Protein AF-A0A2T1G468-F1 (afdb_monomer)

Secondary structure (DSSP, 8-state):
-------HHHHHHHHHHHTT--HHHHHHHT--SS----HHHHHHHHTT-S-TTSGGGHHHHHHHHHHTT--HHHHHHHHHHPPPPP---TT--------

Mean predicted aligned error: 6.16 Å

Radius of gyration: 15.4 Å; Cα contacts (8 Å, |Δi|>4): 84; chains: 1; bounding box: 51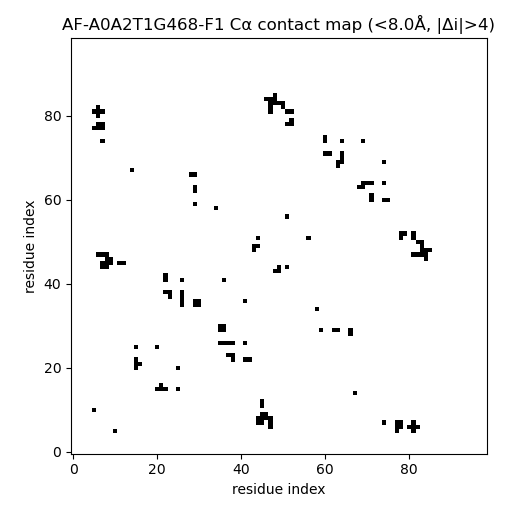×30×32 Å

Sequence (99 aa):
MYECKITLGKTITNARQQYGFSQRELCQLLVTSDNSINHHQLAKIENNRVDVRSDSYDWLISKLAEVFSCDVVWLEQIRQQTEIEHLDSSKTIFPIYFN

pLDDT: mean 89.3, std 12.53, range [37.47, 97.38]

Solvent-accessible surface area (backbone atoms only — not comparable to full-atom values): 6051 Å² total; per-residue (Å²): 131,86,76,86,76,77,30,45,17,53,52,51,50,52,52,35,56,74,73,68,48,51,63,62,57,49,28,62,72,57,49,53,99,88,49,74,56,52,49,70,59,49,50,33,41,42,60,23,59,48,78,64,69,46,74,93,37,53,69,54,51,55,44,50,19,60,77,67,72,46,63,50,70,61,52,48,55,31,32,70,68,40,66,67,49,76,87,78,63,92,80,65,81,76,86,79,81,82,130

Structure (mmCIF, N/CA/C/O backbone):
data_AF-A0A2T1G468-F1
#
_entry.id   AF-A0A2T1G468-F1
#
loop_
_atom_site.group_PDB
_atom_site.id
_atom_site.type_symbol
_atom_site.label_atom_id
_atom_site.label_alt_id
_atom_site.label_comp_id
_atom_site.label_asym_id
_atom_site.label_entity_id
_atom_site.label_seq_id
_atom_site.pdbx_PDB_ins_code
_atom_site.Cartn_x
_atom_site.Cartn_y
_atom_site.Cartn_z
_atom_site.occupancy
_atom_site.B_iso_or_equiv
_atom_site.auth_seq_id
_atom_site.auth_comp_id
_atom_site.auth_asym_id
_atom_site.auth_atom_id
_atom_site.pdbx_PDB_model_num
ATOM 1 N N . MET A 1 1 ? 9.662 16.699 -18.977 1.00 37.47 1 MET A N 1
ATOM 2 C CA . MET A 1 1 ? 8.382 16.884 -18.264 1.00 37.47 1 MET A CA 1
ATOM 3 C C . MET A 1 1 ? 8.197 15.630 -17.425 1.00 37.47 1 MET A C 1
ATOM 5 O O . MET A 1 1 ? 8.145 14.563 -18.016 1.00 37.47 1 MET A O 1
ATOM 9 N N . TYR A 1 2 ? 8.269 15.703 -16.094 1.00 46.72 2 TYR A N 1
ATOM 10 C CA . TYR A 1 2 ? 8.021 14.517 -15.265 1.00 46.72 2 TYR A CA 1
ATOM 11 C C . TYR A 1 2 ? 6.515 14.254 -15.297 1.00 46.72 2 TYR A C 1
ATOM 13 O O . TYR A 1 2 ? 5.748 15.056 -14.769 1.00 46.72 2 TYR A O 1
ATOM 21 N N . GLU A 1 3 ? 6.081 13.187 -15.965 1.00 52.38 3 GLU A N 1
ATOM 22 C CA . GLU A 1 3 ? 4.702 12.723 -15.839 1.00 52.38 3 GLU A CA 1
ATOM 23 C C . GLU A 1 3 ? 4.443 12.368 -14.375 1.00 52.38 3 GLU A C 1
ATOM 25 O O . GLU A 1 3 ? 5.188 11.602 -13.754 1.00 52.38 3 GLU A O 1
ATOM 30 N N . CYS A 1 4 ? 3.396 12.949 -13.794 1.00 58.34 4 CYS A N 1
ATOM 31 C CA . CYS A 1 4 ? 2.958 12.579 -12.459 1.00 58.34 4 CYS A CA 1
ATOM 32 C C . CYS A 1 4 ? 2.287 11.199 -12.542 1.00 58.34 4 CYS A C 1
ATOM 34 O O . CYS A 1 4 ? 1.074 11.097 -12.702 1.00 58.34 4 CYS A O 1
ATOM 36 N N . LYS A 1 5 ? 3.086 10.125 -12.494 1.00 77.50 5 LYS A N 1
ATOM 37 C CA . LYS A 1 5 ? 2.567 8.753 -12.462 1.00 77.50 5 LYS A CA 1
ATOM 38 C C . LYS A 1 5 ? 1.890 8.521 -11.109 1.00 77.50 5 LYS A C 1
ATOM 40 O O . LYS A 1 5 ? 2.561 8.535 -10.069 1.00 77.50 5 LYS A O 1
ATOM 45 N N . ILE A 1 6 ? 0.568 8.353 -11.133 1.00 89.75 6 ILE A N 1
ATOM 46 C CA . ILE A 1 6 ? -0.235 7.970 -9.967 1.00 89.75 6 ILE A CA 1
ATOM 47 C C . ILE A 1 6 ? 0.059 6.496 -9.678 1.00 89.75 6 ILE A C 1
ATOM 49 O O . ILE A 1 6 ? -0.262 5.624 -10.483 1.00 89.75 6 ILE A O 1
ATOM 53 N N . THR A 1 7 ? 0.690 6.226 -8.539 1.00 94.62 7 THR A N 1
ATOM 54 C CA . THR A 1 7 ? 1.018 4.874 -8.073 1.00 94.62 7 THR A CA 1
ATOM 55 C C . THR A 1 7 ? 0.337 4.600 -6.745 1.00 94.62 7 THR A C 1
ATOM 57 O O . THR A 1 7 ? 0.080 5.528 -5.974 1.00 94.62 7 THR A O 1
ATOM 60 N N . LEU A 1 8 ? 0.083 3.324 -6.453 1.00 95.19 8 LEU A N 1
ATOM 61 C CA . LEU A 1 8 ? -0.568 2.905 -5.216 1.00 95.19 8 LEU A CA 1
ATOM 62 C C . LEU A 1 8 ? 0.202 3.411 -3.993 1.00 95.19 8 LEU A C 1
ATOM 64 O O . LEU A 1 8 ? -0.402 3.962 -3.075 1.00 95.19 8 LEU A O 1
ATOM 68 N N . GLY A 1 9 ? 1.535 3.312 -4.011 1.00 95.44 9 GLY A N 1
ATOM 69 C CA . GLY A 1 9 ? 2.369 3.780 -2.910 1.00 95.44 9 GLY A CA 1
ATOM 70 C C . GLY A 1 9 ? 2.231 5.281 -2.630 1.00 95.44 9 GLY A C 1
ATOM 71 O O . GLY A 1 9 ? 2.087 5.687 -1.472 1.00 95.44 9 GLY A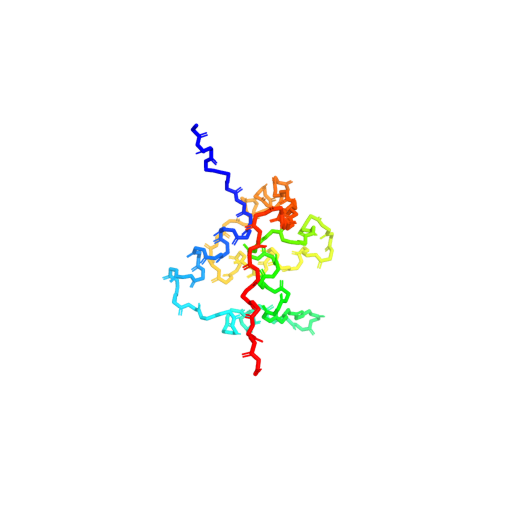 O 1
ATOM 72 N N . LYS A 1 10 ? 2.178 6.112 -3.682 1.00 94.50 10 LYS A N 1
ATOM 73 C CA . LYS A 1 10 ? 1.939 7.561 -3.551 1.00 94.50 10 LYS A CA 1
ATOM 74 C C . LYS A 1 10 ? 0.524 7.862 -3.071 1.00 94.50 10 LYS A C 1
ATOM 76 O O . LYS A 1 10 ? 0.359 8.715 -2.204 1.00 94.50 10 LYS A O 1
ATOM 81 N N . THR A 1 11 ? -0.478 7.154 -3.590 1.00 95.69 11 THR A N 1
ATOM 82 C CA . THR A 1 11 ? -1.875 7.296 -3.157 1.00 95.69 11 THR A CA 1
ATOM 83 C C . THR A 1 11 ? -2.017 7.015 -1.662 1.00 95.69 11 THR A C 1
ATOM 85 O O . THR A 1 11 ? -2.578 7.839 -0.942 1.00 95.69 11 THR A O 1
ATOM 88 N N . ILE A 1 12 ? -1.435 5.913 -1.174 1.00 96.56 12 ILE A N 1
ATOM 89 C CA . ILE A 1 12 ? -1.434 5.559 0.253 1.00 96.56 12 ILE A CA 1
ATOM 90 C C . ILE A 1 12 ? -0.698 6.619 1.071 1.00 96.56 12 ILE A C 1
ATOM 92 O O . ILE A 1 12 ? -1.225 7.082 2.077 1.00 96.56 12 ILE A O 1
ATOM 96 N N . THR A 1 13 ? 0.492 7.039 0.631 1.00 96.38 13 THR A N 1
ATOM 97 C CA . THR A 1 13 ? 1.291 8.049 1.343 1.00 96.38 13 THR A CA 1
ATOM 98 C C . THR A 1 13 ? 0.524 9.362 1.497 1.00 96.38 13 THR A C 1
ATOM 100 O O . THR A 1 13 ? 0.468 9.917 2.595 1.00 96.38 13 THR A O 1
ATOM 103 N N . ASN A 1 14 ? -0.103 9.834 0.418 1.00 95.31 14 ASN A N 1
ATOM 104 C CA . ASN A 1 14 ? -0.871 11.075 0.414 1.00 95.31 14 ASN A CA 1
ATOM 105 C C . ASN A 1 14 ? -2.111 10.968 1.308 1.00 95.31 14 ASN A C 1
ATOM 107 O O . ASN A 1 14 ? -2.335 11.847 2.137 1.00 95.31 14 ASN A O 1
ATOM 11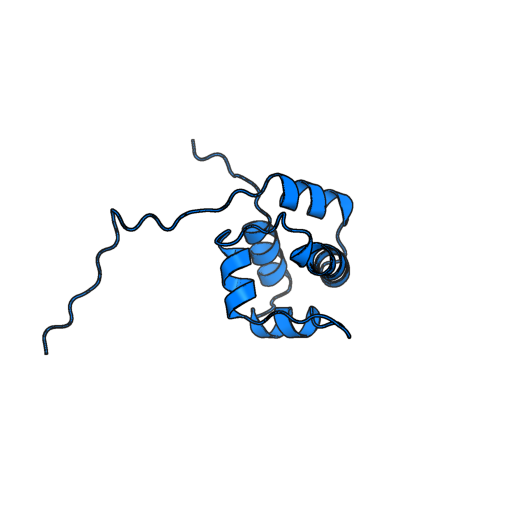1 N N . ALA A 1 15 ? -2.879 9.878 1.194 1.00 96.00 15 ALA A N 1
ATOM 112 C CA . ALA A 1 15 ? -4.043 9.644 2.046 1.00 96.00 15 ALA A CA 1
ATOM 113 C C . ALA A 1 15 ? -3.630 9.575 3.523 1.00 96.00 15 ALA A C 1
ATOM 115 O O . ALA A 1 15 ? -4.178 10.276 4.369 1.00 96.00 15 ALA A O 1
ATOM 116 N N . ARG A 1 16 ? -2.579 8.817 3.838 1.00 96.50 16 ARG A N 1
ATOM 117 C CA . ARG A 1 16 ? -2.048 8.708 5.196 1.00 96.50 16 ARG A CA 1
ATOM 118 C C . ARG A 1 16 ? -1.681 10.079 5.779 1.00 96.50 16 ARG A C 1
ATOM 120 O O . ARG A 1 16 ? -2.036 10.366 6.919 1.00 96.50 16 ARG A O 1
ATOM 127 N N . GLN A 1 17 ? -0.996 10.923 5.007 1.00 96.12 17 GLN A N 1
ATOM 128 C CA . GLN A 1 17 ? -0.629 12.280 5.427 1.00 96.12 17 GLN A CA 1
ATOM 129 C C . GLN A 1 17 ? -1.849 13.193 5.594 1.00 96.12 17 GLN A C 1
ATOM 131 O O . GLN A 1 17 ? -1.912 13.935 6.570 1.00 96.12 17 GLN A O 1
ATOM 136 N N . GLN A 1 18 ? -2.828 13.112 4.690 1.00 96.38 18 GLN A N 1
ATOM 137 C CA . GLN A 1 18 ? -4.059 13.904 4.756 1.00 96.38 18 GLN A CA 1
ATOM 138 C C . GLN A 1 18 ? -4.880 13.599 6.016 1.00 96.38 18 GLN A C 1
ATOM 140 O O . GLN A 1 18 ? -5.434 14.512 6.621 1.00 96.38 18 GLN A O 1
ATOM 145 N N . TYR A 1 19 ? -4.931 12.332 6.425 1.00 95.38 19 TYR A N 1
ATOM 146 C CA . TYR A 1 19 ? -5.621 11.902 7.644 1.00 95.38 19 TYR A CA 1
ATOM 147 C C . TYR A 1 19 ? -4.754 12.033 8.910 1.00 95.38 19 TYR A C 1
ATOM 149 O O . TYR A 1 19 ? -5.236 11.786 10.012 1.00 95.38 19 TYR A O 1
ATOM 157 N N . GLY A 1 20 ? -3.485 12.435 8.776 1.00 96.38 20 GLY A N 1
ATOM 158 C CA . GLY A 1 20 ? -2.579 12.648 9.905 1.00 96.38 20 GLY A CA 1
ATOM 159 C C . GLY A 1 20 ? -2.049 11.367 10.555 1.00 96.38 20 GLY A C 1
ATOM 160 O O . GLY A 1 20 ? -1.569 11.419 11.682 1.00 96.38 20 GLY A O 1
ATOM 161 N N . PHE A 1 2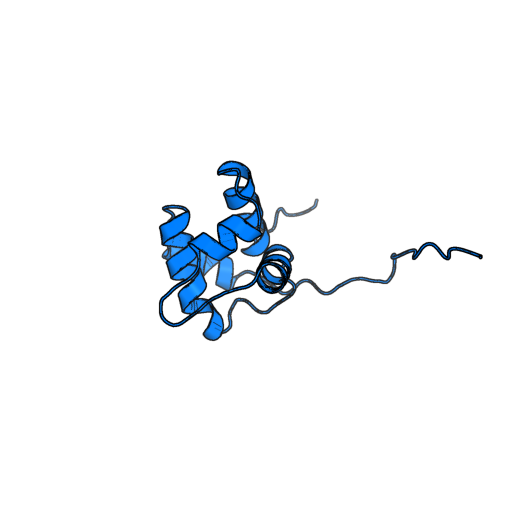1 ? -2.107 10.224 9.868 1.00 96.56 21 PHE A N 1
ATOM 162 C CA . PHE A 1 21 ? -1.642 8.951 10.416 1.00 96.56 21 PHE A CA 1
ATOM 163 C C . PHE A 1 21 ? -0.119 8.778 10.272 1.00 96.56 21 PHE A C 1
ATOM 165 O O . PHE A 1 21 ? 0.494 9.007 9.219 1.00 96.56 21 PHE A O 1
ATOM 172 N N . SER A 1 22 ? 0.518 8.255 11.313 1.00 96.44 22 SER A N 1
ATOM 173 C CA . SER A 1 22 ? 1.827 7.615 11.200 1.00 96.44 22 SER A CA 1
ATOM 174 C C . SER A 1 22 ? 1.708 6.270 10.471 1.00 96.44 22 SER A C 1
ATOM 176 O O . SER A 1 22 ? 0.640 5.662 10.393 1.00 96.44 22 SER A O 1
ATOM 178 N N . GLN A 1 23 ? 2.823 5.749 9.944 1.00 95.38 23 GLN A N 1
ATOM 179 C CA . GLN A 1 23 ? 2.829 4.412 9.330 1.00 95.38 23 GLN A CA 1
ATOM 180 C C . GLN A 1 23 ? 2.404 3.319 10.321 1.00 95.38 23 GLN A C 1
ATOM 182 O O . GLN A 1 23 ? 1.770 2.346 9.923 1.00 95.38 23 GLN A O 1
ATOM 187 N N . ARG A 1 24 ? 2.745 3.467 11.608 1.00 96.06 24 ARG A N 1
ATOM 188 C CA . ARG A 1 24 ? 2.377 2.496 12.647 1.00 96.06 24 ARG A CA 1
ATOM 189 C C . ARG A 1 24 ? 0.879 2.505 12.922 1.00 96.06 24 ARG A C 1
ATOM 191 O O . ARG A 1 24 ? 0.293 1.431 12.988 1.00 96.06 24 ARG A O 1
ATOM 198 N N . GLU A 1 25 ? 0.280 3.686 13.035 1.00 97.25 25 GLU A N 1
ATOM 199 C CA . GLU A 1 25 ? -1.171 3.826 13.209 1.00 97.25 25 GLU A CA 1
ATOM 200 C C . GLU A 1 25 ? -1.919 3.263 12.002 1.00 97.25 25 GLU A C 1
ATOM 202 O O . GLU A 1 25 ? -2.837 2.468 12.174 1.00 97.25 25 GLU A O 1
ATOM 207 N N . LEU A 1 26 ? -1.466 3.566 10.778 1.00 97.38 26 LEU A N 1
ATOM 208 C CA . LEU A 1 26 ? -2.073 2.977 9.586 1.00 97.38 26 LEU A CA 1
ATOM 209 C C . LEU A 1 26 ? -1.977 1.444 9.604 1.00 97.38 26 LEU A C 1
ATOM 211 O O . LEU A 1 26 ? -2.965 0.772 9.338 1.00 97.38 26 LEU A O 1
ATOM 215 N N . CYS A 1 27 ? -0.830 0.869 9.979 1.00 96.94 27 CYS A N 1
ATOM 216 C CA . CYS A 1 27 ? -0.708 -0.587 10.102 1.00 96.94 27 CYS A CA 1
ATOM 217 C C . CYS A 1 27 ? -1.710 -1.179 11.103 1.00 96.94 27 CYS A C 1
ATOM 219 O O . CYS A 1 27 ? -2.257 -2.240 10.829 1.00 96.94 27 CYS A O 1
ATOM 221 N N . GLN A 1 28 ? -1.972 -0.503 12.229 1.00 96.50 28 GLN A N 1
ATOM 222 C CA . GLN A 1 28 ? -2.958 -0.949 13.221 1.00 96.50 28 GLN A CA 1
ATOM 223 C C . GLN A 1 28 ? -4.386 -0.929 12.662 1.00 96.50 28 GLN A C 1
ATOM 225 O O . GLN A 1 28 ? -5.140 -1.868 12.899 1.00 96.50 28 GLN A O 1
ATOM 230 N N . LEU A 1 29 ? -4.737 0.097 11.881 1.00 96.75 29 LEU A N 1
ATOM 231 C CA . LEU A 1 29 ? -6.044 0.200 11.217 1.00 96.75 29 LEU A CA 1
ATOM 232 C C . LEU A 1 29 ? -6.243 -0.860 10.122 1.00 96.75 29 LEU A C 1
ATOM 234 O O . LEU A 1 29 ? -7.373 -1.246 9.826 1.00 96.75 29 LEU A O 1
ATOM 238 N N . LEU A 1 30 ? -5.149 -1.333 9.524 1.00 96.06 30 LEU A N 1
ATOM 239 C CA . LEU A 1 30 ? -5.163 -2.333 8.458 1.00 96.06 30 LEU A CA 1
ATOM 240 C C . LEU A 1 30 ? -5.186 -3.783 8.970 1.00 96.06 30 LEU A C 1
ATOM 242 O O . LEU A 1 30 ? -5.290 -4.698 8.157 1.00 96.06 30 LEU A O 1
ATOM 246 N N . VAL A 1 31 ? -5.081 -4.025 10.281 1.00 94.81 31 VAL A N 1
ATOM 247 C CA . VAL A 1 31 ? -5.133 -5.390 10.829 1.00 94.81 31 VAL A CA 1
ATOM 248 C C . VAL A 1 31 ? -6.518 -6.005 10.605 1.00 94.81 31 VAL A C 1
ATOM 250 O O . VAL A 1 31 ? -7.549 -5.368 10.816 1.00 94.81 31 VAL A O 1
ATOM 253 N N . THR A 1 32 ? -6.531 -7.272 10.199 1.00 92.38 32 THR A N 1
ATOM 254 C CA . THR A 1 32 ? -7.730 -8.112 10.068 1.00 92.38 32 THR A CA 1
ATOM 255 C C . THR A 1 32 ? -7.572 -9.379 10.915 1.00 92.38 32 THR A C 1
ATOM 257 O O . THR A 1 32 ? -6.516 -9.594 11.510 1.00 92.38 32 THR A O 1
ATOM 260 N N . SER A 1 33 ? -8.605 -10.226 10.983 1.00 91.31 33 SER A N 1
ATOM 261 C CA . SER A 1 33 ? -8.540 -11.529 11.668 1.00 91.31 33 SER A CA 1
ATOM 262 C C . SER A 1 33 ? -7.431 -12.429 11.125 1.00 91.31 33 SER A C 1
ATOM 264 O O . SER A 1 33 ? -6.774 -13.123 11.897 1.00 91.31 33 SER A O 1
ATOM 266 N N . ASP A 1 34 ? -7.222 -12.390 9.810 1.00 92.12 34 ASP A N 1
ATOM 267 C CA . ASP A 1 34 ? -6.397 -13.367 9.095 1.00 92.12 34 ASP A CA 1
ATOM 268 C C . ASP A 1 34 ? -5.091 -12.769 8.559 1.00 92.12 34 ASP A C 1
ATOM 270 O O . ASP A 1 34 ? -4.133 -13.494 8.302 1.00 92.12 34 ASP A O 1
ATOM 274 N N . ASN A 1 35 ? -5.026 -11.442 8.407 1.00 93.50 35 ASN A N 1
ATOM 275 C CA . ASN A 1 35 ? -3.892 -10.746 7.806 1.00 93.50 35 ASN A CA 1
ATOM 276 C C . ASN A 1 35 ? -3.461 -9.523 8.616 1.00 93.50 35 ASN A C 1
ATOM 278 O O . ASN A 1 35 ? -4.276 -8.774 9.160 1.00 93.50 35 ASN A O 1
ATOM 282 N N . SER A 1 36 ? -2.152 -9.281 8.621 1.00 94.00 36 SER A N 1
ATOM 283 C CA . SER A 1 36 ? -1.549 -8.068 9.164 1.00 94.00 36 SER A CA 1
ATOM 284 C C . SER A 1 36 ? -0.384 -7.618 8.288 1.00 94.00 36 SER A C 1
ATOM 286 O O . SER A 1 36 ? 0.240 -8.418 7.588 1.00 94.00 36 SER A O 1
ATOM 288 N N . ILE A 1 37 ? -0.086 -6.323 8.340 1.00 94.62 37 ILE A N 1
ATOM 289 C CA . ILE A 1 37 ? 1.071 -5.728 7.680 1.00 94.62 37 ILE A CA 1
ATOM 290 C C . ILE A 1 37 ? 1.856 -4.906 8.695 1.00 94.62 37 ILE A C 1
ATOM 292 O O . ILE A 1 37 ? 1.282 -4.172 9.498 1.00 94.62 37 ILE A O 1
ATOM 296 N N . ASN A 1 38 ? 3.180 -5.036 8.682 1.00 94.94 38 ASN A N 1
ATOM 297 C CA . ASN A 1 38 ? 4.036 -4.212 9.527 1.00 94.94 38 ASN A CA 1
ATOM 298 C C . ASN A 1 38 ? 4.510 -2.947 8.794 1.00 94.94 38 ASN A C 1
ATOM 300 O O . ASN A 1 38 ? 4.503 -2.858 7.566 1.00 94.94 38 ASN A O 1
ATOM 304 N N . HIS A 1 39 ? 4.992 -1.973 9.564 1.00 92.81 39 HIS A N 1
ATOM 305 C CA . HIS A 1 39 ? 5.420 -0.678 9.033 1.00 92.81 39 HIS A CA 1
ATOM 306 C C . HIS A 1 39 ? 6.572 -0.764 8.015 1.00 92.81 39 HIS A C 1
ATOM 308 O O . HIS A 1 39 ? 6.647 0.076 7.124 1.00 92.81 39 HIS A O 1
ATOM 314 N N . HIS A 1 40 ? 7.437 -1.783 8.076 1.00 94.44 40 HIS A N 1
ATOM 315 C CA . HIS A 1 40 ? 8.483 -1.983 7.065 1.00 94.44 40 HIS A CA 1
ATOM 316 C C . HIS A 1 40 ? 7.910 -2.467 5.729 1.00 94.44 40 HIS A C 1
ATOM 318 O O . HIS A 1 40 ? 8.354 -2.028 4.669 1.00 94.44 40 HIS A O 1
ATOM 324 N N . GLN A 1 41 ? 6.933 -3.372 5.767 1.00 94.81 41 GLN A N 1
ATOM 325 C CA . GLN A 1 41 ? 6.222 -3.828 4.574 1.00 94.81 41 GLN A CA 1
ATOM 326 C C . GLN A 1 41 ? 5.399 -2.690 3.970 1.00 94.81 41 GLN A C 1
ATOM 328 O O . GLN A 1 41 ? 5.490 -2.456 2.767 1.00 94.81 41 GLN A O 1
ATOM 333 N N . LEU A 1 42 ? 4.680 -1.933 4.803 1.00 96.62 42 LEU A N 1
ATOM 334 C CA . LEU A 1 42 ? 3.945 -0.753 4.358 1.00 96.62 42 LEU A CA 1
ATOM 335 C C . LEU A 1 42 ? 4.883 0.278 3.716 1.00 96.62 42 LEU A C 1
ATOM 337 O O . LEU A 1 42 ? 4.591 0.766 2.631 1.00 96.62 42 LEU A O 1
ATOM 341 N N . ALA A 1 43 ? 6.049 0.546 4.313 1.00 95.31 43 ALA A N 1
ATOM 342 C CA . ALA A 1 43 ? 7.043 1.443 3.726 1.00 95.31 43 ALA A CA 1
ATOM 343 C C . ALA A 1 43 ? 7.521 0.965 2.345 1.00 95.31 43 ALA A C 1
ATOM 345 O O . ALA A 1 43 ? 7.694 1.778 1.438 1.00 95.31 43 ALA A O 1
ATOM 346 N N . LYS A 1 44 ? 7.710 -0.346 2.147 1.00 95.00 44 LYS A N 1
ATOM 347 C CA . LYS A 1 44 ? 8.049 -0.895 0.825 1.00 95.00 44 LYS A CA 1
ATOM 348 C C . LYS A 1 44 ? 6.936 -0.652 -0.193 1.00 95.00 44 LYS A C 1
ATOM 350 O O . LYS A 1 44 ? 7.249 -0.290 -1.322 1.00 9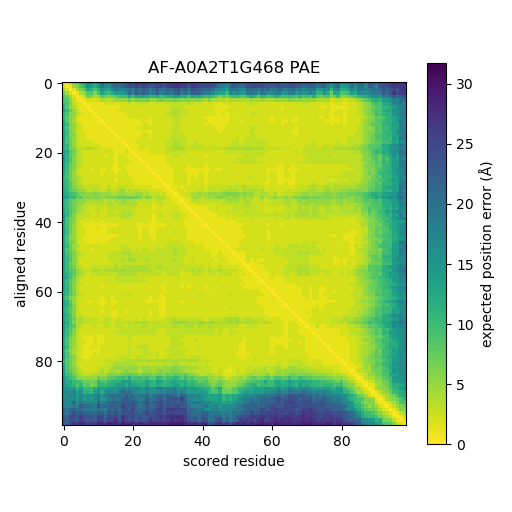5.00 44 LYS A O 1
ATOM 355 N N . ILE A 1 45 ? 5.673 -0.811 0.201 1.00 95.62 45 ILE A N 1
ATOM 356 C CA . ILE A 1 45 ? 4.510 -0.535 -0.655 1.00 95.62 45 ILE A CA 1
ATOM 357 C C . ILE A 1 45 ? 4.431 0.955 -1.001 1.00 95.62 45 ILE A C 1
ATOM 359 O O . ILE A 1 45 ? 4.335 1.299 -2.174 1.00 95.62 45 ILE A O 1
ATOM 363 N N . GLU A 1 46 ? 4.553 1.840 -0.006 1.00 95.31 46 GLU A N 1
ATOM 364 C CA . GLU A 1 46 ? 4.542 3.300 -0.194 1.00 95.31 46 GLU A CA 1
ATOM 365 C C . GLU A 1 46 ? 5.618 3.779 -1.182 1.00 95.31 46 GLU A C 1
ATOM 367 O O . GLU A 1 46 ? 5.410 4.743 -1.914 1.00 95.31 46 GLU A O 1
ATOM 372 N N . ASN A 1 47 ? 6.746 3.068 -1.246 1.00 93.38 47 ASN A N 1
ATOM 373 C CA . ASN A 1 47 ? 7.867 3.357 -2.141 1.00 93.38 47 ASN A CA 1
ATOM 374 C C . ASN A 1 47 ? 7.883 2.485 -3.413 1.00 93.38 47 ASN A C 1
ATOM 376 O O . ASN A 1 47 ? 8.922 2.397 -4.066 1.00 93.38 47 ASN A O 1
ATOM 380 N N . ASN A 1 48 ? 6.784 1.793 -3.736 1.00 93.94 48 ASN A N 1
ATOM 381 C CA . ASN A 1 48 ? 6.655 0.910 -4.904 1.00 93.94 48 ASN A CA 1
ATOM 382 C C . ASN A 1 48 ? 7.790 -0.135 -5.017 1.00 93.94 48 ASN A C 1
ATOM 384 O O . ASN A 1 48 ? 8.215 -0.492 -6.108 1.00 93.94 48 ASN A O 1
ATOM 388 N N . ARG A 1 49 ? 8.323 -0.630 -3.891 1.00 93.06 49 ARG A N 1
ATOM 389 C CA . ARG A 1 49 ? 9.460 -1.576 -3.844 1.00 93.06 49 ARG A CA 1
ATOM 390 C C . ARG A 1 49 ? 9.050 -3.048 -3.904 1.00 93.06 49 ARG A C 1
ATOM 392 O O . ARG A 1 49 ? 9.910 -3.920 -3.802 1.00 93.06 49 ARG A O 1
ATOM 399 N N . VAL A 1 50 ? 7.756 -3.333 -3.986 1.00 93.94 50 VAL A N 1
ATOM 400 C CA . VAL A 1 50 ? 7.188 -4.687 -4.006 1.00 93.94 50 VAL A CA 1
ATOM 401 C C . VAL A 1 50 ? 6.100 -4.774 -5.064 1.00 93.94 50 VAL A C 1
ATOM 403 O O . VAL A 1 50 ? 5.445 -3.771 -5.351 1.00 93.94 50 VAL A O 1
ATOM 406 N N . ASP A 1 51 ? 5.904 -5.968 -5.627 1.00 94.19 51 ASP A N 1
ATOM 407 C CA . ASP A 1 51 ? 4.822 -6.199 -6.580 1.00 94.19 51 ASP A CA 1
ATOM 408 C C . ASP A 1 51 ? 3.480 -6.281 -5.855 1.00 94.19 51 ASP A C 1
ATOM 410 O O . ASP A 1 51 ? 3.084 -7.327 -5.339 1.00 94.19 51 ASP A O 1
ATOM 414 N N . VAL A 1 52 ? 2.778 -5.155 -5.813 1.00 93.06 52 VAL A N 1
ATOM 415 C CA . VAL A 1 52 ? 1.461 -5.073 -5.184 1.00 93.06 52 VAL A CA 1
ATOM 416 C C . VAL A 1 52 ? 0.373 -5.760 -6.000 1.00 93.06 52 VAL A C 1
ATOM 418 O O . VAL A 1 52 ? -0.706 -5.952 -5.463 1.00 93.06 52 VAL A O 1
ATOM 421 N N . ARG A 1 53 ? 0.617 -6.164 -7.256 1.00 94.94 53 ARG A N 1
ATOM 422 C CA . ARG A 1 53 ? -0.388 -6.832 -8.109 1.00 94.94 53 ARG A CA 1
ATOM 423 C C . ARG A 1 53 ? -0.629 -8.285 -7.713 1.00 94.94 53 ARG A C 1
ATOM 425 O O . ARG A 1 53 ? -1.673 -8.820 -8.042 1.00 94.94 53 ARG A O 1
ATOM 432 N N . SER A 1 54 ? 0.292 -8.892 -6.965 1.00 93.56 54 SER A N 1
ATOM 433 C CA . SER A 1 54 ? 0.133 -10.242 -6.414 1.00 93.56 54 SER A CA 1
ATOM 434 C C . SER A 1 54 ? -1.144 -10.372 -5.580 1.00 93.56 54 SER A C 1
ATOM 436 O O . SER A 1 54 ? -1.384 -9.530 -4.713 1.00 93.56 54 SER A O 1
ATOM 438 N N . ASP A 1 55 ? -1.901 -11.454 -5.779 1.00 92.88 55 ASP A N 1
ATOM 439 C CA . ASP A 1 55 ? -3.149 -11.789 -5.066 1.00 92.88 55 ASP A CA 1
ATOM 440 C C . ASP A 1 55 ? -2.988 -11.775 -3.534 1.00 92.88 55 ASP A C 1
ATOM 442 O O . ASP A 1 55 ? -3.922 -11.507 -2.779 1.00 92.88 55 ASP A O 1
ATOM 446 N N . SER A 1 56 ? -1.756 -11.961 -3.044 1.00 91.62 56 SER A N 1
ATOM 447 C CA . SER A 1 56 ? -1.400 -11.810 -1.626 1.00 91.62 56 SER A CA 1
ATOM 448 C C . SER A 1 56 ? -1.744 -10.437 -1.025 1.00 91.62 56 SER A C 1
ATOM 450 O O . SER A 1 56 ? -1.694 -10.283 0.196 1.00 91.62 56 SER A O 1
ATOM 452 N N . TYR A 1 57 ? -2.038 -9.435 -1.859 1.00 93.38 57 TYR A N 1
ATOM 453 C CA . TYR A 1 57 ? -2.408 -8.077 -1.460 1.00 93.38 57 TYR A CA 1
ATOM 454 C C . TYR A 1 57 ? -3.887 -7.729 -1.707 1.00 93.38 57 TYR A C 1
ATOM 456 O O . TYR A 1 57 ? -4.281 -6.601 -1.416 1.00 93.38 57 TYR A O 1
ATOM 464 N N . ASP A 1 58 ? -4.731 -8.661 -2.162 1.00 94.44 58 ASP A N 1
ATOM 465 C CA . ASP A 1 58 ? -6.162 -8.395 -2.414 1.00 94.44 58 ASP A CA 1
ATOM 466 C C . ASP A 1 58 ? -6.894 -7.892 -1.163 1.00 94.44 58 ASP A C 1
ATOM 468 O O . ASP A 1 58 ? -7.665 -6.924 -1.197 1.00 94.44 58 ASP A O 1
ATOM 472 N N . TRP A 1 59 ? -6.590 -8.515 -0.021 1.00 95.44 59 TRP A N 1
ATOM 473 C CA . TRP A 1 59 ? -7.134 -8.120 1.277 1.00 95.44 59 TRP A CA 1
ATOM 474 C C . TRP A 1 59 ? -6.760 -6.674 1.632 1.00 95.44 59 TRP A C 1
ATOM 476 O O . TRP A 1 59 ? -7.560 -5.948 2.224 1.00 95.44 59 TRP A O 1
ATOM 486 N N . LEU A 1 60 ? -5.554 -6.242 1.250 1.00 95.81 60 LEU A N 1
ATOM 487 C CA . LEU A 1 60 ? -5.025 -4.927 1.583 1.00 95.81 60 LEU A CA 1
ATOM 488 C C . LEU A 1 60 ? -5.765 -3.835 0.811 1.00 95.81 60 LEU A C 1
ATOM 490 O O . LEU A 1 60 ? -6.080 -2.803 1.396 1.00 95.81 60 LEU A O 1
ATOM 494 N N . ILE A 1 61 ? -6.088 -4.060 -0.466 1.00 95.94 61 ILE A N 1
ATOM 495 C CA . ILE A 1 61 ? -6.859 -3.103 -1.276 1.00 95.94 61 ILE A CA 1
ATOM 496 C C . ILE A 1 61 ? -8.249 -2.894 -0.695 1.00 95.94 61 ILE A C 1
ATOM 498 O O . ILE A 1 61 ? -8.662 -1.755 -0.480 1.00 95.94 61 ILE A O 1
ATOM 502 N N . SER A 1 62 ? -8.928 -3.989 -0.356 1.00 94.62 62 SER A N 1
ATOM 503 C CA . SER A 1 62 ? -10.246 -3.929 0.277 1.00 94.62 62 SER A CA 1
ATOM 504 C C . SER A 1 62 ? -10.195 -3.150 1.595 1.00 94.62 62 SER A C 1
ATOM 506 O O . SER A 1 62 ? -11.031 -2.281 1.844 1.00 94.62 62 SER A O 1
ATOM 508 N N . LYS A 1 63 ? -9.168 -3.399 2.420 1.00 96.69 63 LYS A N 1
ATOM 509 C CA . LYS A 1 63 ? -9.027 -2.730 3.717 1.00 96.69 63 LYS A CA 1
ATOM 510 C C . LYS A 1 63 ? -8.636 -1.256 3.595 1.00 96.69 63 LYS A C 1
ATOM 512 O O . LYS A 1 63 ? -9.133 -0.430 4.354 1.00 96.69 63 LYS A O 1
ATOM 517 N N . LEU A 1 64 ? -7.783 -0.902 2.636 1.00 96.88 64 LEU A N 1
ATOM 518 C CA . LEU A 1 64 ? -7.434 0.492 2.344 1.00 96.88 64 LEU A CA 1
ATOM 519 C C . LEU A 1 64 ? -8.654 1.286 1.866 1.00 96.88 64 LEU A C 1
ATOM 521 O O . LEU A 1 64 ? -8.840 2.421 2.304 1.00 96.88 64 LEU A O 1
ATOM 525 N N . ALA A 1 65 ? -9.488 0.684 1.013 1.00 96.44 65 ALA A N 1
ATOM 526 C CA . ALA A 1 65 ? -10.728 1.295 0.545 1.00 96.44 65 ALA A CA 1
ATOM 527 C C . ALA A 1 65 ? -11.691 1.597 1.703 1.00 96.44 65 ALA A C 1
ATOM 529 O O . ALA A 1 65 ? -12.259 2.685 1.764 1.00 96.44 65 ALA A O 1
ATOM 530 N N . GLU A 1 66 ? -11.804 0.682 2.670 1.00 96.44 66 GLU A N 1
ATOM 531 C CA . GLU A 1 66 ? -12.578 0.890 3.899 1.00 96.44 66 GLU A CA 1
ATOM 532 C C . GLU A 1 66 ? -11.997 2.027 4.758 1.00 96.44 66 GLU A C 1
ATOM 534 O O . GLU A 1 66 ? -12.700 2.992 5.065 1.00 96.44 66 GLU A O 1
ATOM 539 N N . VAL A 1 67 ? -10.706 1.948 5.110 1.00 96.69 67 VAL A N 1
ATOM 540 C CA . VAL A 1 67 ? -10.038 2.908 6.011 1.00 96.69 67 VAL A CA 1
ATOM 541 C C . VAL A 1 67 ? -10.087 4.334 5.463 1.00 96.69 67 VAL A C 1
ATOM 543 O O . VAL A 1 67 ? -10.307 5.277 6.222 1.00 96.69 67 VAL A O 1
ATOM 546 N N . PHE A 1 68 ? -9.906 4.499 4.153 1.00 96.19 68 PHE A N 1
ATOM 547 C CA . PHE A 1 68 ? -9.921 5.810 3.505 1.00 96.19 68 PHE A CA 1
ATOM 548 C C . PHE A 1 68 ? -11.269 6.173 2.878 1.00 96.19 68 PHE A C 1
ATOM 550 O O . PHE A 1 68 ? -11.377 7.236 2.271 1.00 96.19 68 PHE A O 1
ATOM 557 N N . SER A 1 69 ? -12.295 5.327 3.038 1.00 94.88 69 SER A N 1
ATOM 558 C CA . SER A 1 69 ? -13.629 5.528 2.455 1.00 94.88 69 SER A CA 1
ATOM 559 C C . SER A 1 69 ? -13.571 5.887 0.962 1.00 94.88 69 SER A C 1
ATOM 561 O O . SER A 1 69 ? -14.205 6.844 0.515 1.00 94.88 69 SER A O 1
ATOM 563 N N . CYS A 1 70 ? -12.769 5.144 0.196 1.00 93.38 70 CYS A N 1
ATOM 564 C CA . CYS A 1 70 ? -12.572 5.367 -1.235 1.00 93.38 70 CYS A CA 1
ATOM 565 C C . CYS A 1 70 ? -13.096 4.199 -2.080 1.00 93.38 70 CYS A C 1
ATOM 567 O O . CYS A 1 70 ? -13.376 3.112 -1.577 1.00 93.38 70 CYS A O 1
ATOM 569 N N . ASP A 1 71 ? -13.262 4.442 -3.380 1.00 95.81 71 ASP A N 1
ATOM 570 C CA . ASP A 1 71 ? -13.743 3.427 -4.315 1.00 95.81 71 ASP A CA 1
ATOM 571 C C . ASP A 1 71 ? -12.687 2.328 -4.512 1.00 95.81 71 ASP A C 1
ATOM 573 O O . ASP A 1 71 ? -11.581 2.572 -5.007 1.00 95.81 71 ASP A O 1
ATOM 577 N N . VAL A 1 72 ? -13.055 1.102 -4.138 1.00 95.69 72 VAL A N 1
ATOM 578 C CA . VAL A 1 72 ? -12.212 -0.089 -4.266 1.00 95.69 72 VAL A CA 1
ATOM 579 C C . VAL A 1 72 ? -11.854 -0.396 -5.723 1.00 95.69 72 VAL A C 1
ATOM 581 O O . VAL A 1 72 ? -10.732 -0.816 -5.992 1.00 95.69 72 VAL A O 1
ATOM 584 N N . VAL A 1 73 ? -12.756 -0.137 -6.677 1.00 96.31 73 VAL A N 1
ATOM 585 C CA . VAL A 1 73 ? -12.518 -0.393 -8.108 1.00 96.31 73 VAL A CA 1
ATOM 586 C C . VAL A 1 73 ? -11.454 0.560 -8.638 1.00 96.31 73 VAL A C 1
ATOM 588 O O . VAL A 1 73 ? -10.539 0.146 -9.348 1.00 96.31 73 VAL A O 1
ATOM 591 N N . TRP A 1 74 ? -11.537 1.833 -8.254 1.00 95.38 74 TRP A N 1
ATOM 592 C CA . TRP A 1 74 ? -10.526 2.829 -8.598 1.00 95.38 74 TRP A CA 1
ATOM 593 C C . TRP A 1 74 ? -9.164 2.500 -7.972 1.00 95.38 74 TRP A C 1
ATOM 595 O O . TRP A 1 74 ? -8.129 2.598 -8.636 1.00 95.38 74 TRP A O 1
ATOM 605 N N . LEU A 1 75 ? -9.148 2.063 -6.710 1.00 95.69 75 LEU A N 1
ATOM 606 C CA . LEU A 1 75 ? -7.909 1.683 -6.034 1.00 95.69 75 LEU A CA 1
ATOM 607 C C . LEU A 1 75 ? -7.257 0.454 -6.689 1.00 95.69 75 LEU A C 1
ATOM 609 O O . LEU A 1 75 ? -6.035 0.421 -6.856 1.00 95.69 75 LEU A O 1
ATOM 613 N N . GLU A 1 76 ? -8.065 -0.512 -7.126 1.00 96.19 76 GLU A N 1
ATOM 614 C CA . GLU A 1 76 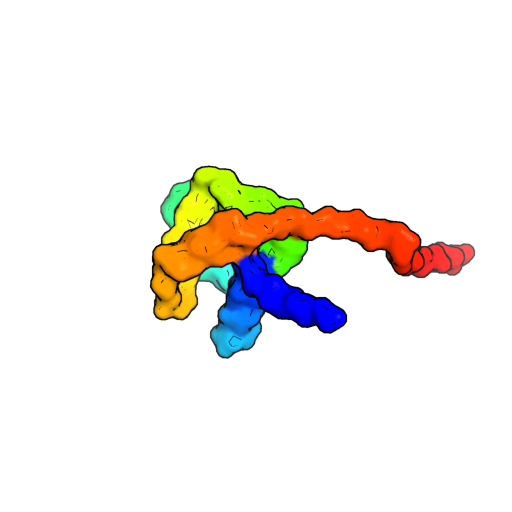? -7.603 -1.681 -7.874 1.00 96.19 76 GLU A CA 1
ATOM 615 C C . GLU A 1 76 ? -7.027 -1.287 -9.244 1.00 96.19 76 GLU A C 1
ATOM 617 O O . GLU A 1 76 ? -5.953 -1.754 -9.617 1.00 96.19 76 GLU A O 1
ATOM 622 N N . GLN A 1 77 ? -7.647 -0.346 -9.967 1.00 95.62 77 GLN A N 1
ATOM 623 C CA . GLN A 1 77 ? -7.070 0.192 -11.210 1.00 95.62 77 GLN A CA 1
ATOM 624 C C . GLN A 1 77 ? -5.679 0.800 -10.974 1.00 95.62 77 GLN A C 1
ATOM 626 O O . GLN A 1 77 ? -4.746 0.540 -11.740 1.00 95.62 77 GLN A O 1
ATOM 631 N N . ILE A 1 78 ? -5.508 1.555 -9.882 1.00 95.00 78 ILE A N 1
ATOM 632 C CA . ILE A 1 78 ? -4.204 2.117 -9.503 1.00 95.00 78 ILE A CA 1
ATOM 633 C C . ILE A 1 78 ? -3.200 1.013 -9.159 1.00 95.00 78 ILE A C 1
ATOM 635 O O . ILE A 1 78 ? -2.033 1.099 -9.555 1.00 95.00 78 ILE A O 1
ATOM 639 N N . ARG A 1 79 ? -3.619 -0.026 -8.433 1.00 95.06 79 ARG A N 1
ATOM 640 C CA . ARG A 1 79 ? -2.765 -1.184 -8.138 1.00 95.06 79 ARG A CA 1
ATOM 641 C C . ARG A 1 79 ? -2.267 -1.841 -9.424 1.00 95.06 79 ARG A C 1
ATOM 643 O O . ARG A 1 79 ? -1.063 -2.058 -9.544 1.00 95.06 79 ARG A O 1
ATOM 650 N N . GLN A 1 80 ? -3.150 -2.094 -10.390 1.00 95.19 80 GLN A N 1
ATOM 651 C CA . GLN A 1 80 ? -2.803 -2.785 -11.637 1.00 95.19 80 GLN A CA 1
ATOM 652 C C . GLN A 1 80 ? -1.798 -2.008 -12.503 1.00 95.19 80 GLN A C 1
ATOM 654 O O . GLN A 1 80 ? -0.920 -2.613 -13.117 1.00 95.19 80 GLN A O 1
ATOM 659 N N . GLN A 1 81 ? -1.862 -0.672 -12.507 1.00 93.31 81 GLN A N 1
ATOM 660 C CA . GLN A 1 81 ? -0.897 0.176 -13.229 1.00 93.31 81 GLN A CA 1
ATOM 661 C C . GLN A 1 81 ? 0.395 0.479 -12.444 1.00 93.31 81 GLN A C 1
ATOM 663 O O . GLN A 1 81 ? 1.301 1.129 -12.976 1.00 93.31 81 GLN A O 1
ATOM 668 N N . THR A 1 82 ? 0.482 0.090 -11.166 1.00 93.38 82 THR A N 1
ATOM 669 C CA . THR A 1 82 ? 1.653 0.387 -10.331 1.00 93.38 82 THR A CA 1
ATOM 670 C C . THR A 1 82 ? 2.801 -0.548 -10.691 1.00 93.38 82 THR A C 1
ATOM 672 O O . THR A 1 82 ? 2.731 -1.759 -10.501 1.00 93.38 82 THR A O 1
ATOM 675 N N . GLU A 1 83 ? 3.883 0.033 -11.198 1.00 92.12 83 GLU A N 1
ATOM 676 C CA . GLU A 1 83 ? 5.130 -0.676 -11.478 1.00 92.12 83 GLU A CA 1
ATOM 677 C C . GLU A 1 83 ? 6.064 -0.652 -10.270 1.00 92.12 83 GLU A C 1
ATOM 679 O O . GLU A 1 83 ? 6.045 0.280 -9.464 1.00 92.12 83 GLU A O 1
ATOM 684 N N . ILE A 1 84 ? 6.919 -1.670 -10.183 1.00 92.50 84 ILE A N 1
ATOM 685 C CA . ILE A 1 84 ? 7.964 -1.739 -9.167 1.00 92.50 84 ILE A CA 1
ATOM 686 C C . ILE A 1 84 ? 9.061 -0.731 -9.518 1.00 92.50 84 ILE A C 1
ATOM 688 O O . ILE A 1 84 ? 9.638 -0.766 -10.604 1.00 92.50 84 ILE A O 1
ATOM 692 N N . GLU A 1 85 ? 9.397 0.134 -8.570 1.00 88.25 85 GLU A N 1
ATOM 693 C CA . GLU A 1 85 ? 10.542 1.026 -8.668 1.00 88.25 85 GLU A CA 1
ATOM 694 C C . GLU A 1 85 ? 11.780 0.326 -8.096 1.00 88.25 85 GLU A C 1
ATOM 696 O O . GLU A 1 85 ? 11.859 0.009 -6.902 1.00 88.25 85 GLU A O 1
ATOM 701 N N . HIS A 1 86 ? 12.790 0.105 -8.936 1.00 82.19 86 HIS A N 1
ATOM 702 C CA . HIS A 1 86 ? 14.080 -0.422 -8.494 1.00 82.19 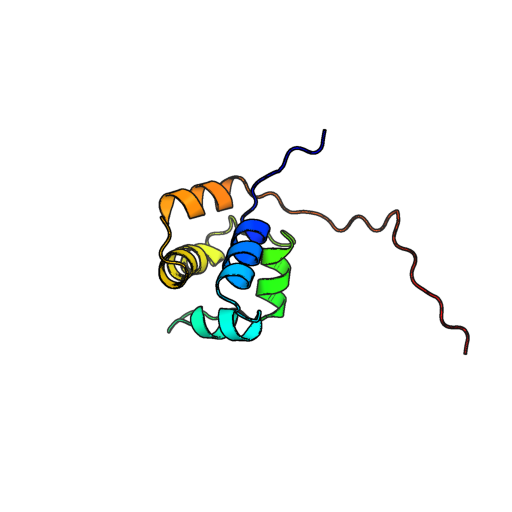86 HIS A CA 1
ATOM 703 C C . HIS A 1 86 ? 14.919 0.667 -7.825 1.00 82.19 86 HIS A C 1
ATOM 705 O O . HIS A 1 86 ? 14.789 1.860 -8.112 1.00 82.19 86 HIS A O 1
ATOM 711 N N . LEU A 1 87 ? 15.732 0.277 -6.842 1.00 75.81 87 LEU A N 1
ATOM 712 C CA . LEU A 1 87 ? 16.635 1.217 -6.191 1.00 75.81 87 LEU A CA 1
ATOM 713 C C . LEU A 1 87 ? 17.759 1.530 -7.175 1.00 75.81 87 LEU A C 1
ATOM 715 O O . LEU A 1 87 ? 18.606 0.680 -7.427 1.00 75.81 87 LEU A O 1
ATOM 719 N N . ASP A 1 88 ? 17.756 2.739 -7.726 1.00 73.50 88 ASP A N 1
ATOM 720 C CA . ASP A 1 88 ? 18.888 3.232 -8.498 1.00 73.50 88 ASP A CA 1
ATOM 721 C C . ASP A 1 88 ? 19.970 3.733 -7.534 1.00 73.50 88 ASP A C 1
ATOM 723 O O . ASP A 1 88 ? 19.893 4.837 -6.992 1.00 73.50 88 ASP A O 1
ATOM 727 N N . SER A 1 89 ? 20.970 2.887 -7.293 1.00 73.50 89 SER A N 1
ATOM 728 C CA . SER A 1 89 ? 22.119 3.217 -6.451 1.00 73.50 89 SER A CA 1
ATOM 729 C C . SER A 1 89 ? 23.241 3.939 -7.204 1.00 73.50 89 SER A C 1
ATOM 731 O O . SER A 1 89 ? 24.265 4.254 -6.601 1.00 73.50 89 SER A O 1
ATOM 733 N N . SER A 1 90 ? 23.088 4.217 -8.507 1.00 76.19 90 SER A N 1
ATOM 734 C CA . SER A 1 90 ? 24.159 4.788 -9.343 1.00 76.19 90 SER A CA 1
ATOM 735 C C . SER A 1 90 ? 24.616 6.185 -8.905 1.00 76.19 90 SER A C 1
ATOM 737 O O . SER A 1 90 ? 25.718 6.611 -9.246 1.00 76.19 90 SER A O 1
ATOM 739 N N . LYS A 1 91 ? 23.791 6.892 -8.122 1.00 65.38 91 LYS A N 1
ATOM 740 C CA . LYS A 1 91 ? 24.065 8.240 -7.598 1.00 65.38 91 LYS A CA 1
ATOM 741 C C . LYS A 1 91 ? 24.127 8.303 -6.070 1.00 65.38 91 LYS A C 1
ATOM 743 O O . LYS A 1 91 ? 24.178 9.397 -5.509 1.00 65.38 91 LYS A O 1
ATOM 748 N N . THR A 1 92 ? 24.083 7.165 -5.378 1.00 67.94 92 THR A N 1
ATOM 749 C CA . THR A 1 92 ? 24.063 7.150 -3.911 1.00 67.94 92 THR A CA 1
ATOM 750 C C . THR A 1 92 ? 25.472 7.358 -3.359 1.00 67.94 92 THR A C 1
ATOM 752 O O . THR A 1 92 ? 26.333 6.493 -3.490 1.00 67.94 92 THR A O 1
ATOM 755 N N . ILE A 1 93 ? 25.705 8.504 -2.715 1.00 66.94 93 ILE A N 1
ATOM 756 C CA . ILE A 1 93 ? 26.925 8.766 -1.943 1.00 66.94 93 ILE A CA 1
ATOM 757 C C . ILE A 1 93 ? 26.655 8.333 -0.502 1.00 66.94 93 ILE A C 1
ATOM 759 O O . ILE A 1 93 ? 25.841 8.941 0.191 1.00 66.94 93 ILE A O 1
ATOM 763 N N . PHE A 1 94 ? 27.331 7.280 -0.051 1.00 71.56 94 PHE A N 1
ATOM 764 C CA . PHE A 1 94 ? 27.325 6.890 1.355 1.00 71.56 94 PHE A CA 1
ATOM 765 C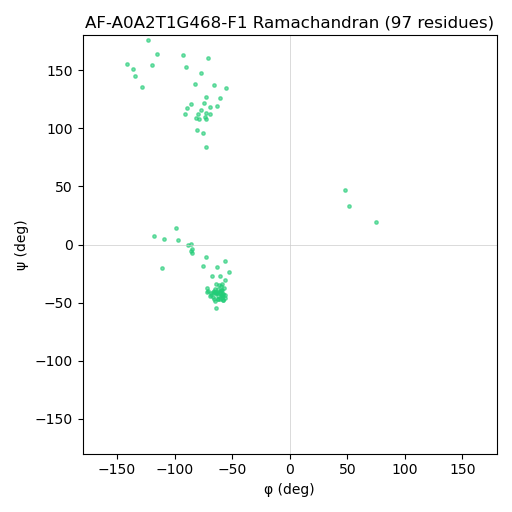 C . PHE A 1 94 ? 28.416 7.685 2.085 1.00 71.56 94 PHE A C 1
ATOM 767 O O . PHE A 1 94 ? 29.580 7.589 1.689 1.00 71.56 94 PHE A O 1
ATOM 774 N N . PRO A 1 95 ? 28.090 8.483 3.119 1.00 64.81 95 PRO A N 1
ATOM 775 C CA . PRO A 1 95 ? 29.118 9.145 3.908 1.00 64.81 95 PRO A CA 1
ATOM 776 C C . PRO A 1 95 ? 29.978 8.082 4.603 1.00 64.81 95 PRO A C 1
ATOM 778 O O . PRO A 1 95 ? 29.481 7.277 5.389 1.00 64.81 95 PRO A O 1
ATOM 781 N N . ILE A 1 96 ? 31.273 8.070 4.287 1.00 67.81 96 ILE A N 1
ATOM 782 C CA . ILE A 1 96 ? 32.265 7.280 5.015 1.00 67.81 96 ILE A CA 1
ATOM 783 C C . ILE A 1 96 ? 32.630 8.093 6.252 1.00 67.81 96 ILE A C 1
ATOM 785 O O . ILE A 1 96 ? 33.276 9.136 6.148 1.00 67.81 96 ILE A O 1
ATOM 789 N N . TYR A 1 97 ? 32.198 7.634 7.422 1.00 70.81 97 TYR A N 1
ATOM 790 C CA . TYR A 1 97 ? 32.684 8.174 8.685 1.00 70.81 97 TYR A CA 1
ATOM 791 C C . TYR A 1 97 ? 34.063 7.562 8.949 1.00 70.81 97 TYR A C 1
ATOM 793 O O . TYR A 1 97 ? 34.170 6.366 9.217 1.00 70.81 97 TYR A O 1
ATOM 801 N N . PHE A 1 98 ? 35.122 8.360 8.809 1.00 67.06 98 PHE A N 1
ATOM 802 C CA . PHE A 1 98 ? 36.446 7.982 9.300 1.00 67.06 98 PHE A CA 1
ATOM 803 C C . PHE A 1 98 ? 36.443 8.118 10.829 1.00 67.06 98 PHE A C 1
ATOM 805 O O . PHE A 1 98 ? 36.125 9.193 11.339 1.00 67.06 98 PHE A O 1
ATOM 812 N N . ASN A 1 99 ? 36.739 7.014 11.524 1.00 54.47 99 ASN A N 1
ATOM 813 C CA . ASN A 1 99 ? 37.016 6.980 12.966 1.00 54.47 99 ASN A CA 1
ATOM 814 C C . ASN A 1 99 ? 38.409 7.535 13.265 1.00 54.47 99 ASN A C 1
ATOM 816 O O . ASN A 1 99 ? 39.336 7.206 12.489 1.00 54.47 99 ASN A O 1
#

Foldseek 3Di:
DDPPQQALLCVLVVLCVVVPHDLQRVQVQLDDPVDGDDSVRNNCR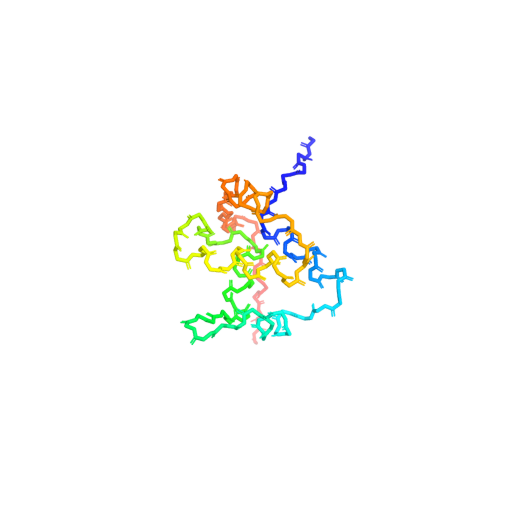NQLQDLCLPPVNLSVLVSSCVVSVHDSVVSNVNSVPRHRDDDPCVPDDDDDDDD

Nearest PDB structures (foldseek):
  3zhi-assembly1_A  TM=6.893E-01  e=4.028E-01  Lactococcus phage TP901-1
  7xrc-assembly1_C-2  TM=5.750E-01  e=1.159E-01  Mus